Protein AF-A0A557RZB7-F1 (afdb_monomer_lite)

Radius of gyration: 14.87 Å; chains: 1; bounding box: 40×32×34 Å

Secondary structure (DSSP, 8-state):
------HHHHHHHHHHH--------HHHHHHHHH--TTEEEEEGGGTEEEEE--SS--HHHHHHHHHHHTT----EEE----TTSSSPPEEEEE--HHHHHHHHHHHHHTT-EEEE--

Sequence (118 aa):
MIGPVDSNCAKTLCKRHRKVSATASEGEVNIFFNLCMDRVHYVPERQAIYFVDSSYVNVPDVLSRVFSGLGCKLQIDQLYLDQLSIFKSLKRVIITEAQAHAVMVALRMEGMQITISK

Organism: NCBI:txid191960

Structure (mmCIF, N/CA/C/O backbone):
data_AF-A0A557RZB7-F1
#
_entry.id   AF-A0A557RZB7-F1
#
loop_
_atom_site.group_PDB
_atom_site.id
_atom_site.type_symbol
_atom_site.label_atom_id
_atom_site.label_alt_id
_atom_site.label_comp_id
_atom_site.label_asym_id
_atom_site.label_entity_id
_atom_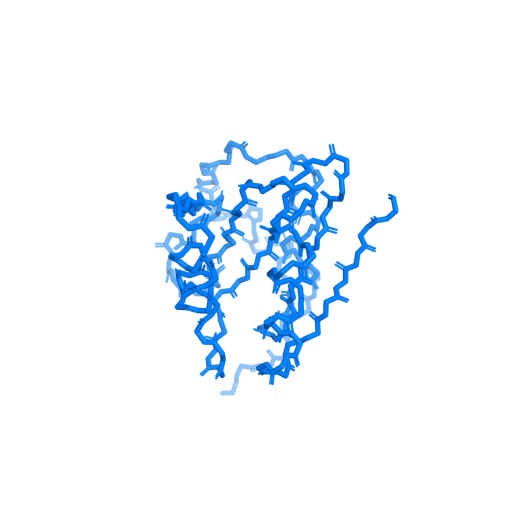site.label_seq_id
_atom_site.pdbx_PDB_ins_code
_atom_site.Cartn_x
_atom_site.Cartn_y
_atom_site.Cartn_z
_atom_site.occupancy
_atom_site.B_iso_or_equiv
_atom_site.auth_seq_id
_atom_site.auth_comp_id
_atom_site.auth_asym_id
_atom_site.auth_atom_id
_atom_site.pdbx_PDB_model_num
ATOM 1 N N . MET A 1 1 ? 22.597 -2.687 -23.590 1.00 33.38 1 MET A N 1
ATOM 2 C CA . MET A 1 1 ? 23.022 -2.785 -22.177 1.00 33.38 1 MET A CA 1
ATOM 3 C C . MET A 1 1 ? 22.834 -1.425 -21.535 1.00 33.38 1 MET A C 1
ATOM 5 O O . MET A 1 1 ? 23.574 -0.513 -21.871 1.00 33.38 1 MET A O 1
ATOM 9 N N . ILE A 1 2 ? 21.816 -1.260 -20.693 1.00 35.53 2 ILE A N 1
ATOM 10 C CA . ILE A 1 2 ? 21.633 -0.041 -19.896 1.00 35.53 2 ILE A CA 1
ATOM 11 C C . ILE A 1 2 ? 22.180 -0.383 -18.510 1.00 35.53 2 ILE A C 1
ATOM 13 O O . ILE A 1 2 ? 21.649 -1.271 -17.847 1.00 35.53 2 ILE A O 1
ATOM 17 N N . GLY A 1 3 ? 23.311 0.223 -18.144 1.00 35.91 3 GLY A N 1
ATOM 18 C CA . GLY A 1 3 ? 23.931 0.050 -16.829 1.00 35.91 3 GLY A CA 1
ATOM 19 C C . GLY A 1 3 ? 23.081 0.662 -15.706 1.00 35.91 3 GLY A C 1
ATOM 20 O O . GLY A 1 3 ? 22.118 1.378 -15.992 1.00 35.91 3 GLY A O 1
ATOM 21 N N . PRO A 1 4 ? 23.415 0.392 -14.431 1.00 43.12 4 PRO A N 1
ATOM 22 C CA . PRO A 1 4 ? 22.647 0.895 -13.300 1.00 43.12 4 PRO A CA 1
ATOM 23 C C . PRO A 1 4 ? 22.663 2.424 -13.319 1.00 43.12 4 PRO A C 1
ATOM 25 O O . PRO A 1 4 ? 23.722 3.051 -13.357 1.00 43.12 4 PRO A O 1
ATOM 28 N N . VAL A 1 5 ? 21.476 3.029 -13.340 1.00 45.59 5 VAL A N 1
ATOM 29 C CA . VAL A 1 5 ? 21.335 4.484 -13.311 1.00 45.59 5 VAL A CA 1
ATOM 30 C C . VAL A 1 5 ? 21.735 4.949 -11.916 1.00 45.59 5 VAL A C 1
ATOM 32 O O . VAL A 1 5 ? 20.991 4.763 -10.956 1.00 45.59 5 VAL A O 1
ATOM 35 N N . ASP A 1 6 ? 22.929 5.528 -11.805 1.00 45.03 6 ASP A N 1
ATOM 36 C CA . ASP A 1 6 ? 23.396 6.171 -10.581 1.00 45.03 6 ASP A CA 1
ATOM 37 C C . ASP A 1 6 ? 22.365 7.224 -10.134 1.00 45.03 6 ASP A C 1
ATOM 39 O O . ASP A 1 6 ? 21.852 8.006 -10.941 1.00 45.03 6 ASP A O 1
ATOM 43 N N . SER A 1 7 ? 22.061 7.247 -8.838 1.00 50.00 7 SER A N 1
ATOM 44 C CA . SER A 1 7 ? 21.169 8.210 -8.184 1.00 50.00 7 SER A CA 1
ATOM 45 C C . SER A 1 7 ? 21.471 9.669 -8.565 1.00 50.00 7 SER A C 1
ATOM 47 O O . SER A 1 7 ? 20.555 10.484 -8.706 1.00 50.00 7 SER A O 1
ATOM 49 N N . ASN A 1 8 ? 22.742 9.997 -8.817 1.00 49.28 8 ASN A N 1
ATOM 50 C CA . ASN A 1 8 ? 23.166 11.317 -9.284 1.00 49.28 8 ASN A CA 1
ATOM 51 C C . ASN A 1 8 ? 22.827 11.565 -10.761 1.00 49.28 8 ASN A C 1
ATOM 53 O O . ASN A 1 8 ? 22.443 12.676 -11.137 1.00 49.28 8 ASN A O 1
ATOM 57 N N . CYS A 1 9 ? 22.896 10.528 -11.595 1.00 45.22 9 CYS A N 1
ATOM 58 C CA . CYS A 1 9 ? 22.497 10.579 -12.998 1.00 45.22 9 CYS A CA 1
ATOM 59 C C . CYS A 1 9 ? 20.974 10.747 -13.121 1.00 45.22 9 CYS A C 1
ATOM 61 O O . CYS A 1 9 ? 20.507 11.627 -13.846 1.00 45.22 9 CYS A O 1
ATOM 63 N N . ALA A 1 10 ? 20.200 10.016 -12.308 1.00 50.22 10 ALA A N 1
ATOM 64 C CA . ALA A 1 10 ? 18.750 10.183 -12.204 1.00 50.22 10 ALA A CA 1
ATOM 65 C C . ALA A 1 10 ? 18.365 11.610 -11.771 1.00 50.22 10 ALA A C 1
ATOM 67 O O . ALA A 1 10 ? 17.536 12.245 -12.424 1.00 50.22 10 ALA A O 1
ATOM 68 N N . LYS A 1 11 ? 19.014 12.163 -10.733 1.00 51.28 11 LYS A N 1
ATOM 69 C CA . LYS A 1 11 ? 18.792 13.550 -10.276 1.00 51.28 11 LYS A CA 1
ATOM 70 C C . LYS A 1 11 ? 19.104 14.589 -11.357 1.00 51.28 11 LYS A C 1
ATOM 72 O O . LYS A 1 11 ? 18.380 15.576 -11.488 1.00 51.28 11 LYS A O 1
ATOM 77 N N . THR A 1 12 ? 20.159 14.375 -12.140 1.00 52.25 12 THR A N 1
ATOM 78 C CA . THR A 1 12 ? 20.598 15.318 -13.182 1.00 52.25 12 THR A CA 1
ATOM 79 C C . THR A 1 12 ? 19.696 15.264 -14.419 1.00 52.25 12 THR A C 1
ATOM 81 O O . THR A 1 12 ? 19.323 16.309 -14.952 1.00 52.25 12 THR A O 1
ATOM 84 N N . LEU A 1 13 ? 19.261 14.066 -14.825 1.00 49.88 13 LEU A N 1
ATOM 85 C CA . LEU A 1 13 ? 18.265 13.867 -15.885 1.00 49.88 13 LEU A CA 1
ATOM 86 C C . LEU A 1 13 ? 16.894 14.444 -15.495 1.00 49.88 13 LEU A C 1
ATOM 88 O O . LEU A 1 13 ? 16.240 15.088 -16.316 1.00 49.88 13 LEU A O 1
ATOM 92 N N . CYS A 1 14 ? 16.499 14.318 -14.223 1.00 50.69 14 CYS A N 1
ATOM 93 C CA . CYS A 1 14 ? 15.255 14.894 -13.704 1.00 50.69 14 CYS A CA 1
ATOM 94 C C . CYS A 1 14 ? 15.207 16.431 -13.797 1.00 50.69 14 CYS A C 1
ATOM 96 O O . CYS A 1 14 ? 14.128 16.982 -14.006 1.00 50.69 14 CYS A O 1
ATOM 98 N N . LYS A 1 15 ? 16.348 17.133 -13.688 1.00 51.53 15 LYS A N 1
ATOM 99 C CA . LYS A 1 15 ? 16.405 18.609 -13.755 1.00 51.53 15 LYS A CA 1
ATOM 100 C C . LYS A 1 15 ? 16.158 19.187 -15.152 1.00 51.53 15 LYS A C 1
ATOM 102 O O . LYS A 1 15 ? 15.720 20.327 -15.252 1.00 51.53 15 LYS A O 1
ATOM 107 N N . ARG A 1 16 ? 16.467 18.449 -16.225 1.00 44.25 16 ARG A N 1
ATOM 108 C CA . ARG A 1 16 ? 16.455 18.985 -17.602 1.00 44.25 16 ARG A CA 1
ATOM 109 C C . ARG A 1 16 ? 15.171 18.716 -18.391 1.00 44.25 16 ARG A C 1
ATOM 111 O O . ARG A 1 16 ? 14.956 19.394 -19.392 1.00 44.25 16 ARG A O 1
ATOM 118 N N . HIS A 1 17 ? 14.331 17.757 -17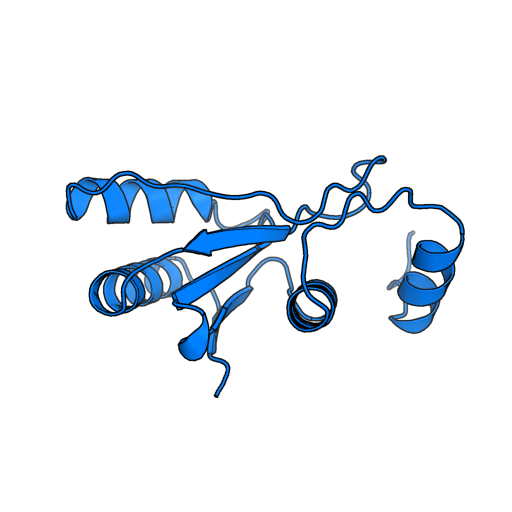.986 1.00 41.59 17 HIS A N 1
ATOM 119 C CA . HIS A 1 17 ? 13.271 17.243 -18.871 1.00 41.59 17 HIS A CA 1
ATOM 120 C C . HIS A 1 17 ? 11.856 17.107 -18.309 1.00 41.59 17 HIS A C 1
ATOM 122 O O . HIS A 1 17 ? 10.981 16.673 -19.052 1.00 41.59 17 HIS A O 1
ATOM 128 N N . ARG A 1 18 ? 11.552 17.510 -17.072 1.00 46.25 18 ARG A N 1
ATOM 129 C CA . ARG A 1 18 ? 10.171 17.386 -16.581 1.00 46.25 18 ARG A CA 1
ATOM 130 C C . ARG A 1 18 ? 9.473 18.727 -16.404 1.00 46.25 18 ARG A C 1
ATOM 132 O O . ARG A 1 18 ? 9.776 19.480 -15.484 1.00 46.25 18 ARG A O 1
ATOM 139 N N . LYS A 1 19 ? 8.388 18.916 -17.161 1.00 39.75 19 LYS A N 1
ATOM 140 C CA . LYS A 1 19 ? 7.152 19.426 -16.555 1.00 39.75 19 LYS A CA 1
ATOM 141 C C . LYS A 1 19 ? 6.704 18.372 -15.541 1.00 39.75 19 LYS A C 1
ATOM 143 O O . LYS A 1 19 ? 5.944 17.464 -15.860 1.00 39.75 19 LYS A O 1
ATOM 148 N N . VAL A 1 20 ? 7.259 18.447 -14.332 1.00 39.19 20 VAL A N 1
ATOM 149 C CA . VAL A 1 20 ? 6.745 17.704 -13.187 1.00 39.19 20 VAL A CA 1
ATOM 150 C C . VAL A 1 20 ? 5.442 18.407 -12.827 1.00 39.19 20 VAL A C 1
ATOM 152 O O . VAL A 1 20 ? 5.464 19.499 -12.268 1.00 39.19 20 VAL A O 1
ATOM 155 N N . SER A 1 21 ? 4.294 17.841 -13.178 1.00 40.34 21 SER A N 1
ATOM 156 C CA . SER A 1 21 ? 3.040 18.263 -12.556 1.00 40.34 21 SER A CA 1
ATOM 157 C C . SER A 1 21 ? 3.005 17.648 -11.156 1.00 40.34 21 SER A C 1
ATOM 159 O O . SER A 1 21 ? 2.391 16.605 -10.960 1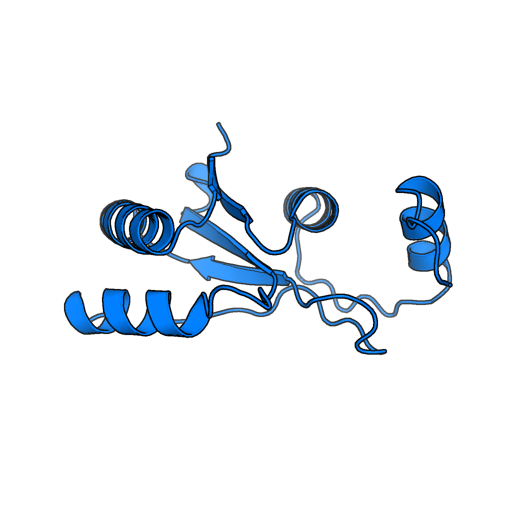.00 40.34 21 SER A O 1
ATOM 161 N N . ALA A 1 22 ? 3.760 18.201 -10.206 1.00 46.03 22 ALA A N 1
ATOM 162 C CA . ALA A 1 22 ? 3.767 17.698 -8.837 1.00 46.03 22 ALA A CA 1
ATOM 163 C C . ALA A 1 22 ? 2.823 18.532 -7.972 1.00 46.03 22 ALA A C 1
ATOM 165 O O . ALA A 1 22 ? 3.124 19.664 -7.610 1.00 46.03 22 ALA A O 1
ATOM 166 N N . THR A 1 23 ? 1.711 17.916 -7.587 1.00 49.84 23 THR A N 1
ATOM 167 C CA . THR A 1 23 ? 0.999 18.188 -6.329 1.00 49.84 23 THR A CA 1
ATOM 168 C C . THR A 1 23 ? 1.651 17.467 -5.138 1.00 49.84 23 THR A C 1
ATOM 170 O O . THR A 1 23 ? 1.091 17.448 -4.046 1.00 49.84 23 THR A O 1
ATOM 173 N N . ALA A 1 24 ? 2.817 16.845 -5.334 1.00 52.59 24 ALA A N 1
ATOM 174 C CA . ALA A 1 24 ? 3.510 16.066 -4.320 1.00 52.59 24 ALA A CA 1
ATOM 175 C C . ALA A 1 24 ? 4.426 16.947 -3.454 1.00 52.59 24 ALA A C 1
ATOM 177 O O . ALA A 1 24 ? 5.180 17.781 -3.951 1.00 52.59 24 ALA A O 1
ATOM 178 N N . SER A 1 25 ? 4.358 16.730 -2.146 1.00 60.38 25 SER A N 1
ATOM 179 C CA . SER A 1 25 ? 5.179 17.388 -1.126 1.00 60.38 25 SER A CA 1
ATOM 180 C C . SER A 1 25 ? 6.645 16.928 -1.172 1.00 60.38 25 SER A C 1
ATOM 182 O O . SER A 1 25 ? 6.943 15.822 -1.626 1.00 60.38 25 SER A O 1
ATOM 184 N N . GLU A 1 26 ? 7.576 17.729 -0.635 1.00 59.34 26 GLU A N 1
ATOM 185 C CA . GLU A 1 26 ? 9.022 17.415 -0.628 1.00 59.34 26 GLU A CA 1
ATOM 186 C C . GLU A 1 26 ? 9.354 16.031 -0.029 1.00 59.34 26 GLU A C 1
ATOM 188 O O . GLU A 1 26 ? 10.249 15.336 -0.512 1.00 59.34 26 GLU A O 1
ATOM 193 N N . GLY A 1 27 ? 8.592 15.575 0.971 1.00 63.31 27 GLY A N 1
ATOM 194 C CA . GLY A 1 27 ? 8.750 14.238 1.561 1.00 63.31 27 GLY A CA 1
ATOM 195 C C . GLY A 1 27 ? 8.389 13.088 0.609 1.00 63.31 27 GLY A C 1
ATOM 196 O O . GLY A 1 27 ? 9.046 12.049 0.613 1.00 63.31 27 GLY A O 1
ATOM 197 N N . GLU A 1 28 ? 7.393 13.276 -0.260 1.00 68.62 28 GLU A N 1
ATOM 198 C CA . GLU A 1 28 ? 6.954 12.260 -1.232 1.00 68.62 28 GLU A CA 1
ATOM 199 C C . GLU A 1 28 ? 7.966 12.090 -2.375 1.00 68.62 28 GLU A C 1
ATOM 201 O O . GLU A 1 28 ? 8.112 10.992 -2.913 1.00 68.62 28 GLU A O 1
ATOM 206 N N . VAL A 1 29 ? 8.718 13.148 -2.707 1.00 64.88 29 VAL A N 1
ATOM 207 C CA . VAL A 1 29 ? 9.835 13.087 -3.666 1.00 64.88 29 VAL A CA 1
ATOM 208 C C . VAL A 1 29 ? 10.919 12.123 -3.166 1.00 64.88 29 VAL A C 1
ATOM 210 O O . VAL A 1 29 ? 11.403 11.281 -3.920 1.00 64.88 29 VAL A O 1
ATOM 213 N N . ASN A 1 30 ? 11.292 12.208 -1.885 1.00 63.69 30 ASN A N 1
ATOM 214 C CA . ASN A 1 30 ? 12.310 11.331 -1.296 1.00 63.69 30 ASN A CA 1
ATOM 215 C C . ASN A 1 30 ? 11.850 9.870 -1.220 1.00 63.69 30 ASN A C 1
ATOM 217 O O . ASN A 1 30 ? 12.653 8.959 -1.421 1.00 63.69 30 ASN A O 1
ATOM 221 N N . ILE A 1 31 ? 10.561 9.646 -0.962 1.00 66.81 31 ILE A N 1
ATOM 222 C CA . ILE A 1 31 ? 9.947 8.315 -0.979 1.00 66.81 31 ILE A CA 1
ATOM 223 C C . ILE A 1 31 ? 10.044 7.714 -2.390 1.00 66.81 31 ILE A C 1
ATOM 225 O O . ILE A 1 31 ? 10.485 6.576 -2.529 1.00 66.81 31 ILE A O 1
ATOM 229 N N . PHE A 1 32 ? 9.747 8.489 -3.440 1.00 68.50 32 PHE A N 1
ATOM 230 C CA . PHE A 1 32 ? 9.866 8.037 -4.831 1.00 68.50 32 PHE A CA 1
ATOM 231 C C . PHE A 1 32 ? 11.268 7.530 -5.188 1.00 68.50 32 PHE A C 1
ATOM 233 O O . PHE A 1 32 ? 11.403 6.445 -5.745 1.00 68.50 32 PHE A O 1
ATOM 240 N N . PHE A 1 33 ? 12.313 8.290 -4.850 1.00 63.12 33 PHE A N 1
ATOM 241 C CA . PHE A 1 33 ? 13.689 7.920 -5.202 1.00 63.12 33 PHE A CA 1
ATOM 242 C C . PHE A 1 33 ? 14.202 6.676 -4.464 1.00 63.12 33 PHE A C 1
ATOM 244 O O . PHE A 1 33 ? 15.141 6.043 -4.940 1.00 63.12 33 PHE A O 1
ATOM 251 N N . ASN A 1 34 ? 13.598 6.324 -3.325 1.00 63.16 34 ASN A N 1
ATOM 252 C CA . ASN A 1 34 ? 13.998 5.176 -2.510 1.00 63.16 34 ASN A CA 1
ATOM 253 C C . ASN A 1 34 ? 13.086 3.947 -2.682 1.00 63.16 34 ASN A C 1
ATOM 255 O O . ASN A 1 34 ? 13.389 2.883 -2.135 1.00 63.16 34 ASN A O 1
ATOM 259 N N . LEU A 1 35 ? 11.968 4.069 -3.407 1.00 68.00 35 LEU A N 1
ATOM 260 C CA . LEU A 1 35 ? 11.034 2.966 -3.622 1.00 68.00 35 LEU A CA 1
ATOM 261 C C . LEU A 1 35 ? 11.490 2.060 -4.772 1.00 68.00 35 LEU A C 1
ATOM 263 O O . LEU A 1 35 ? 11.599 2.484 -5.921 1.00 68.00 35 LEU A O 1
ATOM 267 N N . CYS A 1 36 ? 11.696 0.781 -4.458 1.00 63.75 36 CYS A N 1
ATOM 268 C CA . CYS A 1 36 ? 11.949 -0.280 -5.435 1.00 63.75 36 CYS A CA 1
ATOM 269 C C . CYS A 1 36 ? 10.660 -1.052 -5.760 1.00 63.75 36 CYS A C 1
ATOM 271 O O . CYS A 1 36 ? 9.698 -1.002 -4.998 1.00 63.75 36 CYS A O 1
ATOM 273 N N . MET A 1 37 ? 10.669 -1.808 -6.866 1.00 61.84 37 MET A N 1
ATOM 274 C CA . MET A 1 37 ? 9.498 -2.528 -7.399 1.00 61.84 37 MET A CA 1
ATOM 275 C C . MET A 1 37 ? 8.817 -3.479 -6.398 1.00 61.84 37 MET A C 1
ATOM 277 O O . MET A 1 37 ? 7.626 -3.701 -6.531 1.00 61.84 37 MET A O 1
ATOM 281 N N . ASP A 1 38 ? 9.517 -3.976 -5.377 1.00 68.06 38 ASP A N 1
ATOM 282 C CA . ASP A 1 38 ? 8.973 -4.955 -4.415 1.00 68.06 38 ASP A CA 1
ATOM 283 C C . ASP A 1 38 ? 8.811 -4.377 -3.005 1.00 68.06 38 ASP A C 1
ATOM 285 O O . ASP A 1 38 ? 8.735 -5.098 -2.006 1.00 68.06 38 ASP A O 1
ATOM 289 N N . ARG A 1 39 ? 8.809 -3.044 -2.914 1.00 81.38 39 ARG A N 1
ATOM 290 C CA . ARG A 1 39 ? 8.689 -2.314 -1.659 1.00 81.38 39 ARG A CA 1
ATOM 291 C C . ARG A 1 39 ? 7.440 -1.462 -1.638 1.00 81.38 39 ARG A C 1
ATOM 293 O O . ARG A 1 39 ? 7.121 -0.757 -2.588 1.00 81.38 39 ARG A O 1
ATOM 300 N N . VAL A 1 40 ? 6.781 -1.490 -0.492 1.00 84.62 40 VAL A N 1
ATOM 301 C CA . VAL A 1 40 ? 5.707 -0.572 -0.138 1.00 84.62 40 VAL A CA 1
ATOM 302 C C . VAL A 1 40 ? 6.166 0.254 1.052 1.00 84.62 40 VAL A C 1
ATOM 304 O O . VAL A 1 40 ? 6.813 -0.260 1.968 1.00 84.62 40 VAL A O 1
ATOM 307 N N . HIS A 1 41 ? 5.860 1.545 1.030 1.00 87.50 41 HIS A N 1
ATOM 308 C CA . HIS A 1 41 ? 6.238 2.465 2.088 1.00 87.50 41 HIS A CA 1
ATOM 309 C C . HIS A 1 41 ? 4.990 3.010 2.778 1.00 87.50 41 HIS A C 1
ATOM 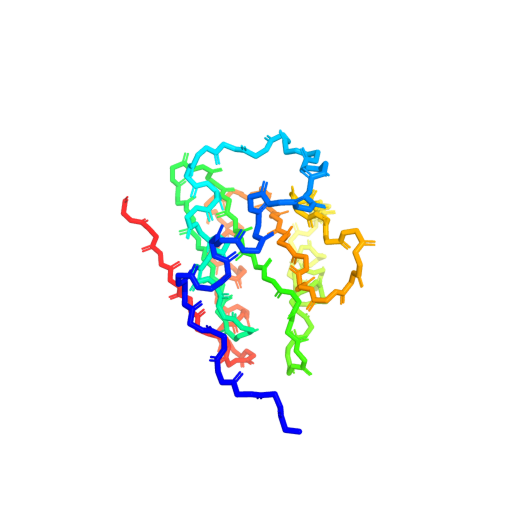311 O O . HIS A 1 41 ? 4.177 3.681 2.148 1.00 87.50 41 HIS A O 1
ATOM 317 N N . TYR A 1 42 ? 4.829 2.715 4.064 1.00 88.19 42 TYR A N 1
ATOM 318 C CA . TYR A 1 42 ? 3.739 3.233 4.882 1.00 88.19 42 TYR A CA 1
ATOM 319 C C . TYR A 1 42 ? 4.230 4.413 5.722 1.00 88.19 42 TYR A C 1
ATOM 321 O O . TYR A 1 42 ? 5.252 4.313 6.404 1.00 88.19 42 TYR A O 1
ATOM 329 N N . VAL A 1 43 ? 3.498 5.526 5.674 1.00 88.00 43 VAL A N 1
ATOM 330 C CA . VAL A 1 43 ? 3.751 6.722 6.487 1.00 88.00 43 VAL A CA 1
ATOM 331 C C . VAL A 1 43 ? 2.565 6.916 7.435 1.00 88.00 43 VAL A C 1
ATOM 333 O O . VAL A 1 43 ? 1.526 7.417 6.990 1.00 88.00 43 VAL A O 1
ATOM 336 N N . PRO A 1 44 ? 2.696 6.534 8.721 1.00 84.88 44 PRO A N 1
ATOM 337 C CA . PRO A 1 44 ? 1.604 6.595 9.692 1.00 84.88 44 PRO A CA 1
ATOM 338 C C . PRO A 1 44 ? 1.056 8.008 9.895 1.00 84.88 44 PRO A C 1
ATOM 340 O O . PRO A 1 44 ? -0.156 8.197 9.864 1.00 84.88 44 PRO A O 1
ATOM 343 N N . GLU A 1 45 ? 1.934 9.012 10.003 1.00 85.81 45 GLU A N 1
ATOM 344 C CA . GLU A 1 45 ? 1.546 10.420 10.205 1.00 85.81 45 GLU A CA 1
ATOM 345 C C . GLU A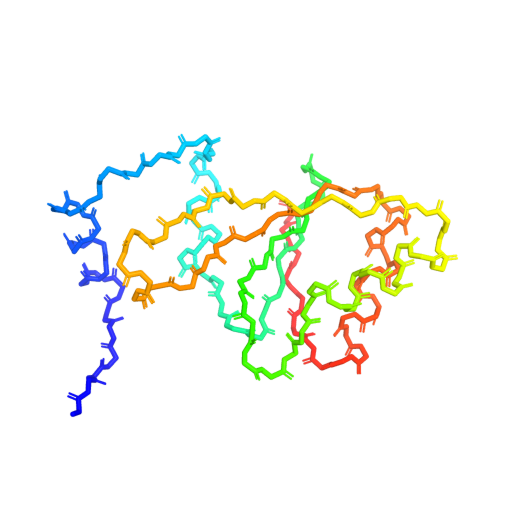 1 45 ? 0.633 10.958 9.097 1.00 85.81 45 GLU A C 1
ATOM 347 O O . GLU A 1 45 ? -0.194 11.837 9.321 1.00 85.81 45 GLU A O 1
ATOM 352 N N . ARG A 1 46 ? 0.788 10.421 7.882 1.00 84.25 46 ARG A N 1
ATOM 353 C CA . ARG A 1 46 ? 0.021 10.822 6.699 1.00 84.25 46 ARG A CA 1
ATOM 354 C C . ARG A 1 46 ? -1.096 9.849 6.366 1.00 84.25 46 ARG A C 1
ATOM 356 O O . ARG A 1 46 ? -1.790 10.080 5.380 1.00 84.25 46 ARG A O 1
ATOM 363 N N . GLN A 1 47 ? -1.228 8.762 7.132 1.00 89.12 47 GLN A N 1
ATOM 364 C CA . GLN A 1 47 ? -2.210 7.715 6.873 1.00 89.12 47 GLN A CA 1
ATOM 365 C C . GLN A 1 47 ? -2.143 7.236 5.416 1.00 89.12 47 GLN A C 1
ATOM 367 O O . GLN A 1 47 ? -3.152 7.074 4.737 1.00 89.12 47 GLN A O 1
ATOM 372 N N . ALA A 1 48 ? -0.922 7.079 4.899 1.00 89.06 48 ALA A N 1
ATOM 373 C CA . ALA A 1 48 ? -0.695 6.911 3.472 1.00 89.06 48 ALA A CA 1
ATOM 374 C C . ALA A 1 48 ? 0.258 5.756 3.179 1.00 89.06 48 ALA A C 1
ATOM 376 O O . ALA A 1 48 ? 1.340 5.653 3.762 1.00 89.06 48 ALA A O 1
ATOM 377 N N . ILE A 1 49 ? -0.133 4.921 2.220 1.00 89.81 49 ILE A N 1
ATOM 378 C CA . ILE A 1 49 ? 0.727 3.914 1.608 1.00 89.81 49 ILE A CA 1
ATOM 379 C C . ILE A 1 49 ? 1.185 4.406 0.243 1.00 89.81 49 ILE A C 1
ATOM 381 O O . ILE A 1 49 ? 0.366 4.776 -0.595 1.00 89.81 49 ILE A O 1
ATOM 385 N N . TYR A 1 50 ? 2.491 4.342 0.015 1.00 88.62 50 TYR A N 1
ATOM 386 C CA . TYR A 1 50 ? 3.146 4.669 -1.240 1.00 88.62 50 TYR A CA 1
ATOM 387 C C . TYR A 1 50 ? 3.717 3.407 -1.869 1.00 88.62 50 TYR A C 1
ATOM 389 O O . TYR A 1 50 ? 4.388 2.611 -1.206 1.00 88.62 50 TYR A O 1
ATOM 397 N N . PHE A 1 51 ? 3.469 3.238 -3.159 1.00 86.62 51 PHE A N 1
ATOM 398 C CA . PHE A 1 51 ? 3.986 2.120 -3.933 1.00 86.62 51 PHE A CA 1
ATOM 399 C C . PHE A 1 51 ? 4.268 2.556 -5.369 1.00 86.62 51 PHE A C 1
ATOM 401 O O . PHE A 1 51 ? 3.698 3.523 -5.874 1.00 86.62 51 PHE A O 1
ATOM 408 N N . VAL A 1 52 ? 5.169 1.837 -6.025 1.00 82.44 52 VAL A N 1
ATOM 409 C CA . VAL A 1 52 ? 5.363 1.907 -7.474 1.00 82.44 52 VAL A CA 1
ATOM 410 C C . VAL A 1 52 ? 4.841 0.616 -8.083 1.00 82.44 52 VAL A C 1
ATOM 412 O O . VAL A 1 52 ? 4.745 -0.399 -7.395 1.00 82.44 52 VAL A O 1
ATOM 415 N N . ASP A 1 53 ? 4.497 0.637 -9.367 1.00 76.25 53 ASP A N 1
ATOM 416 C CA . ASP A 1 53 ? 4.061 -0.583 -10.047 1.00 76.25 53 ASP A CA 1
ATOM 417 C C . ASP A 1 53 ? 5.138 -1.678 -9.917 1.00 76.25 53 ASP A C 1
ATOM 419 O O . ASP A 1 53 ? 6.306 -1.446 -10.230 1.00 76.25 53 ASP A O 1
ATOM 423 N N . SER A 1 54 ? 4.787 -2.876 -9.450 1.00 72.12 54 SER A N 1
ATOM 424 C CA . SER A 1 54 ? 5.695 -4.030 -9.486 1.00 72.12 54 SER A CA 1
ATOM 425 C C . SER A 1 54 ? 5.430 -4.852 -10.738 1.00 72.12 54 SER A C 1
ATOM 427 O O . SER A 1 54 ? 4.311 -4.897 -11.241 1.00 72.12 54 SER A O 1
ATOM 429 N N . SER A 1 55 ? 6.469 -5.513 -11.239 1.00 71.38 55 SER A N 1
ATOM 430 C CA . SER A 1 55 ? 6.317 -6.534 -12.280 1.00 71.38 55 SER A CA 1
ATOM 431 C C . SER A 1 55 ? 5.944 -7.900 -11.686 1.00 71.38 55 SER A C 1
ATOM 433 O O . SER A 1 55 ? 5.525 -8.784 -12.424 1.00 71.38 55 SER A O 1
ATOM 435 N N . TYR A 1 56 ? 6.123 -8.069 -10.371 1.00 75.31 56 TYR A N 1
ATOM 436 C CA . TYR A 1 56 ? 5.965 -9.339 -9.664 1.00 75.31 56 TYR A CA 1
ATOM 437 C C . TYR A 1 56 ? 4.664 -9.399 -8.863 1.00 75.31 56 TYR A C 1
ATOM 439 O O . TYR A 1 56 ? 3.999 -10.430 -8.862 1.00 75.31 56 TYR A O 1
ATOM 447 N N . VAL A 1 57 ? 4.270 -8.290 -8.228 1.00 81.19 57 VAL A N 1
ATOM 448 C CA . VAL A 1 57 ? 3.049 -8.209 -7.412 1.00 81.19 57 VAL A CA 1
ATOM 449 C C . VAL A 1 57 ? 2.148 -7.079 -7.896 1.00 81.19 57 VAL A C 1
ATOM 451 O O . VAL A 1 57 ? 2.509 -5.902 -7.868 1.00 81.19 57 VAL A O 1
ATOM 454 N N . ASN A 1 58 ? 0.923 -7.411 -8.294 1.00 87.56 58 ASN A N 1
ATOM 455 C CA . ASN A 1 58 ? -0.070 -6.403 -8.653 1.00 87.56 58 ASN A CA 1
ATOM 456 C C . ASN A 1 58 ? -0.658 -5.763 -7.379 1.00 87.56 58 ASN A C 1
ATOM 458 O O . ASN A 1 58 ? -1.719 -6.150 -6.895 1.00 87.56 58 ASN A O 1
ATOM 462 N N . VAL A 1 59 ? 0.060 -4.786 -6.814 1.00 88.38 59 VAL A N 1
ATOM 463 C CA . VAL A 1 59 ? -0.330 -4.072 -5.585 1.00 88.38 59 VAL A CA 1
ATOM 464 C C . VAL A 1 59 ? -1.753 -3.488 -5.664 1.00 88.38 59 VAL A C 1
ATOM 466 O O . VAL A 1 59 ? -2.504 -3.684 -4.707 1.00 88.38 59 VAL A O 1
ATOM 469 N N . PRO A 1 60 ? -2.186 -2.838 -6.767 1.00 90.19 60 PRO A N 1
ATOM 470 C CA . PRO A 1 60 ? -3.579 -2.415 -6.932 1.00 90.19 60 PRO A CA 1
ATOM 471 C C . PRO A 1 60 ? -4.613 -3.534 -6.748 1.00 90.19 60 PRO A C 1
ATOM 473 O O . PRO A 1 60 ? -5.633 -3.309 -6.098 1.00 90.19 60 PRO A O 1
ATOM 476 N N . ASP A 1 61 ? -4.350 -4.737 -7.264 1.00 91.00 61 ASP A N 1
ATOM 477 C CA . ASP A 1 61 ? -5.250 -5.889 -7.115 1.00 91.00 61 ASP A CA 1
ATOM 478 C C . ASP A 1 61 ? -5.345 -6.350 -5.659 1.00 91.00 61 ASP A C 1
ATOM 480 O O . ASP A 1 61 ? -6.443 -6.587 -5.151 1.00 91.00 61 ASP A O 1
ATOM 484 N N . VAL A 1 62 ? -4.203 -6.440 -4.969 1.00 91.88 62 VAL A N 1
ATOM 485 C CA . VAL A 1 62 ? -4.149 -6.816 -3.547 1.00 91.88 62 VAL A CA 1
ATOM 486 C C . VAL A 1 62 ? -4.948 -5.817 -2.714 1.00 91.88 62 VAL A C 1
ATOM 488 O O . VAL A 1 62 ? -5.805 -6.207 -1.920 1.00 91.88 62 VAL A O 1
ATOM 491 N N . LEU A 1 63 ? -4.727 -4.520 -2.943 1.00 92.38 63 LEU A N 1
ATOM 492 C CA . LEU A 1 63 ? -5.468 -3.450 -2.281 1.00 92.38 63 LEU A CA 1
ATOM 493 C C . LEU A 1 63 ? -6.966 -3.542 -2.573 1.00 92.38 63 LEU A C 1
ATOM 495 O O . LEU A 1 63 ? -7.768 -3.400 -1.656 1.00 92.38 63 LEU A O 1
ATOM 499 N N . SER A 1 64 ? -7.354 -3.826 -3.817 1.00 93.50 64 SER A N 1
ATOM 500 C CA . SER A 1 64 ? -8.763 -3.950 -4.202 1.00 93.50 64 SER A CA 1
ATOM 501 C C . SER A 1 64 ? -9.457 -5.087 -3.450 1.00 93.50 64 SER A C 1
ATOM 503 O O . SER A 1 64 ? -10.537 -4.891 -2.891 1.00 93.50 64 SER A O 1
ATOM 505 N N . ARG A 1 65 ? -8.805 -6.252 -3.326 1.00 92.75 65 ARG A N 1
ATOM 506 C CA . ARG A 1 65 ? -9.332 -7.397 -2.561 1.00 92.75 65 ARG A CA 1
ATOM 507 C C . ARG A 1 65 ? -9.482 -7.079 -1.076 1.00 92.75 65 ARG A C 1
ATOM 509 O O . ARG A 1 65 ? -10.524 -7.377 -0.496 1.00 92.75 65 ARG A O 1
ATOM 516 N N . VAL A 1 66 ? -8.477 -6.443 -0.470 1.00 93.44 66 VAL A N 1
ATOM 517 C CA . VAL A 1 66 ? -8.528 -6.039 0.945 1.00 93.44 66 VAL A CA 1
ATOM 518 C C . VAL A 1 66 ? -9.656 -5.036 1.177 1.00 93.44 66 VAL A C 1
ATOM 520 O O . VAL A 1 66 ? -10.478 -5.233 2.067 1.00 93.44 66 VAL A O 1
ATOM 523 N N . PHE A 1 67 ? -9.745 -3.990 0.355 1.00 93.38 67 PHE A N 1
ATOM 524 C CA . PHE A 1 67 ? -10.779 -2.963 0.489 1.00 93.38 67 PHE A CA 1
ATOM 525 C C . PHE A 1 67 ? -12.182 -3.518 0.255 1.00 93.38 67 PHE A C 1
ATOM 527 O O . PHE A 1 67 ? -13.095 -3.179 1.006 1.00 93.38 67 PHE A O 1
ATOM 534 N N . SER A 1 68 ? -12.344 -4.432 -0.705 1.00 92.94 68 SER A N 1
ATOM 535 C CA . SER A 1 68 ? -13.607 -5.137 -0.915 1.00 92.94 68 SER A CA 1
ATOM 536 C C . SER A 1 68 ? -13.994 -5.989 0.296 1.00 92.94 68 SER A C 1
ATOM 538 O O . SER A 1 68 ? -15.161 -5.983 0.677 1.00 92.94 68 SER A O 1
ATOM 540 N N . GLY A 1 69 ? -13.042 -6.691 0.922 1.00 92.06 69 GLY A N 1
ATOM 541 C CA . GLY A 1 69 ? -13.293 -7.461 2.147 1.00 92.06 69 GLY A CA 1
ATOM 542 C C . GLY A 1 69 ? -13.654 -6.583 3.350 1.00 92.06 69 GLY A C 1
ATOM 543 O O . GLY A 1 69 ? -14.419 -7.000 4.213 1.00 92.06 69 GLY A O 1
ATOM 544 N N . LEU A 1 70 ? -13.157 -5.344 3.376 1.00 90.25 70 LEU A N 1
ATOM 545 C CA . LEU A 1 70 ? -13.485 -4.333 4.385 1.00 90.25 70 LEU A CA 1
ATOM 546 C C . LEU A 1 70 ? -14.750 -3.519 4.053 1.00 90.25 70 LEU A C 1
ATOM 548 O O . LEU A 1 70 ? -15.092 -2.606 4.801 1.00 90.25 70 LEU A O 1
ATOM 552 N N . GLY A 1 71 ? -15.424 -3.789 2.927 1.00 90.62 71 GLY A N 1
ATOM 553 C CA . GLY A 1 71 ? -16.592 -3.021 2.478 1.00 90.62 71 GLY A CA 1
ATOM 554 C C . GLY A 1 71 ? -16.292 -1.546 2.172 1.00 90.62 71 GLY A C 1
ATOM 555 O O . GLY A 1 71 ? -17.187 -0.706 2.222 1.00 90.62 71 GLY A O 1
ATOM 556 N N . CYS A 1 72 ? -15.032 -1.213 1.887 1.00 90.00 72 CYS A N 1
ATOM 557 C CA . CYS A 1 72 ? -14.557 0.149 1.663 1.00 90.00 72 CYS A CA 1
ATOM 558 C C . CYS A 1 72 ? -14.250 0.392 0.181 1.00 90.00 72 CYS A C 1
ATOM 560 O O . CYS A 1 72 ? -13.855 -0.512 -0.554 1.00 90.00 72 CYS A O 1
ATOM 562 N N . LYS A 1 73 ? -14.363 1.648 -0.264 1.00 89.44 73 LYS A N 1
ATOM 563 C CA . LYS A 1 73 ? -13.946 2.039 -1.615 1.00 89.44 73 LYS A CA 1
ATOM 564 C C . LYS A 1 73 ? -12.445 2.316 -1.637 1.00 89.44 73 LYS A C 1
ATOM 566 O O . LYS A 1 73 ? -11.953 3.112 -0.844 1.00 89.44 73 LYS A O 1
ATOM 571 N N . LEU A 1 74 ? -11.733 1.684 -2.565 1.00 90.56 74 LEU A N 1
ATOM 572 C CA . LEU A 1 74 ? -10.322 1.961 -2.805 1.00 90.56 74 LEU A CA 1
ATOM 573 C C . LEU A 1 74 ? -10.168 3.228 -3.654 1.00 90.56 74 LEU A C 1
ATOM 575 O O . LEU A 1 74 ? -10.782 3.345 -4.716 1.00 90.56 74 LEU A O 1
ATOM 579 N N . GLN A 1 75 ? -9.313 4.146 -3.209 1.00 89.88 75 GLN A N 1
ATOM 580 C CA . GLN A 1 75 ? -8.886 5.300 -3.992 1.00 89.88 75 GLN A CA 1
ATOM 581 C C . GLN A 1 75 ? -7.362 5.308 -4.101 1.00 89.88 75 GLN A C 1
ATOM 583 O O . GLN A 1 75 ? -6.660 5.423 -3.099 1.00 89.88 75 GLN A O 1
ATOM 588 N N . ILE A 1 76 ? -6.864 5.175 -5.330 1.00 89.12 76 ILE A N 1
ATOM 589 C CA . ILE A 1 76 ? -5.437 5.242 -5.637 1.00 89.12 76 ILE A CA 1
ATOM 590 C C . ILE A 1 76 ? -5.177 6.558 -6.362 1.00 89.12 76 ILE A C 1
ATOM 592 O O . ILE A 1 76 ? -5.664 6.762 -7.473 1.00 89.12 76 ILE A O 1
ATOM 596 N N . ASP A 1 77 ? -4.374 7.417 -5.750 1.00 85.50 77 ASP A N 1
ATOM 597 C CA . ASP A 1 77 ? -3.908 8.654 -6.358 1.00 85.50 77 ASP A CA 1
ATOM 598 C C . ASP A 1 77 ? -2.565 8.408 -7.050 1.00 85.50 77 ASP A C 1
ATOM 600 O O . ASP A 1 77 ? -1.638 7.845 -6.463 1.00 85.50 77 ASP A O 1
ATOM 604 N N . GLN A 1 78 ? -2.420 8.869 -8.289 1.00 80.81 78 GLN A N 1
ATOM 605 C CA . GLN A 1 78 ? -1.130 8.881 -8.970 1.00 80.81 78 GLN A CA 1
ATOM 606 C C . GLN A 1 78 ? -0.427 10.216 -8.706 1.00 80.81 78 GLN A C 1
ATOM 608 O O . GLN A 1 78 ? -0.905 11.266 -9.127 1.00 80.81 78 GLN A O 1
ATOM 613 N N . LEU A 1 79 ? 0.713 10.176 -8.012 1.00 75.19 79 LEU A N 1
ATOM 614 C CA . LEU A 1 79 ? 1.446 11.380 -7.602 1.00 75.19 79 LEU A CA 1
ATOM 615 C C . LEU A 1 79 ? 2.499 11.816 -8.616 1.00 75.19 79 LEU A C 1
ATOM 617 O O . LEU A 1 79 ? 2.771 13.005 -8.757 1.00 75.19 79 LEU A O 1
ATOM 621 N N . TYR A 1 80 ? 3.098 10.856 -9.320 1.00 67.75 80 TYR A N 1
ATOM 622 C CA . TYR A 1 80 ? 4.108 11.139 -10.330 1.00 67.75 80 TYR A CA 1
ATOM 623 C C . TYR A 1 80 ? 3.772 10.433 -11.633 1.00 67.75 80 TYR A C 1
ATOM 625 O O . TYR A 1 80 ? 3.484 9.233 -11.677 1.00 67.75 80 TYR A O 1
ATOM 633 N N . LEU A 1 81 ? 3.837 11.209 -12.708 1.00 57.28 81 LEU A N 1
ATOM 634 C CA . LEU A 1 81 ? 3.652 10.746 -14.068 1.00 57.28 81 LEU A CA 1
ATOM 635 C C . LEU A 1 81 ? 4.981 10.930 -14.778 1.00 57.28 81 LEU A C 1
ATOM 637 O O . LEU A 1 81 ? 5.488 12.048 -14.901 1.00 57.28 81 LEU A O 1
ATOM 641 N N . ASP A 1 82 ? 5.577 9.825 -15.202 1.00 57.81 82 ASP A N 1
ATOM 642 C CA . ASP A 1 82 ? 6.679 9.933 -16.130 1.00 57.81 82 ASP A CA 1
ATOM 643 C C . ASP A 1 82 ? 6.110 10.175 -17.524 1.00 57.81 82 ASP A C 1
ATOM 645 O O . ASP A 1 82 ? 5.511 9.277 -18.112 1.00 57.81 82 ASP A O 1
ATOM 649 N N . GLN A 1 83 ? 6.274 11.394 -18.043 1.00 46.31 83 GLN A N 1
ATOM 650 C CA . GLN A 1 83 ? 5.772 11.787 -19.368 1.00 46.31 83 GLN A CA 1
ATOM 651 C C . GLN A 1 83 ? 6.282 10.889 -20.505 1.00 46.31 83 GLN A C 1
ATOM 653 O O . GLN A 1 83 ? 5.679 10.873 -21.572 1.00 46.31 83 GLN A O 1
ATOM 658 N N . LEU A 1 84 ? 7.373 10.151 -20.283 1.00 53.31 84 LEU A N 1
ATOM 659 C CA . LEU A 1 84 ? 7.979 9.255 -21.265 1.00 53.31 84 LEU A CA 1
ATOM 660 C C . LEU A 1 84 ? 7.775 7.762 -20.941 1.00 53.31 84 LEU A C 1
ATOM 662 O O . LEU A 1 84 ? 8.270 6.921 -21.685 1.00 53.31 84 LEU A O 1
ATOM 666 N N . SER A 1 85 ? 7.072 7.416 -19.851 1.00 52.84 85 SER A N 1
ATOM 667 C CA . SER A 1 85 ? 6.896 6.029 -19.365 1.00 52.84 85 SER A CA 1
ATOM 668 C C . SER A 1 85 ? 8.203 5.239 -19.147 1.00 52.84 85 SER A C 1
ATOM 670 O O . SER A 1 85 ? 8.189 4.016 -19.045 1.00 52.84 85 SER A O 1
ATOM 672 N N . ILE A 1 86 ? 9.335 5.933 -19.046 1.00 53.97 86 ILE A N 1
ATOM 673 C CA . ILE A 1 86 ? 10.669 5.403 -18.752 1.00 53.97 86 ILE A CA 1
ATOM 674 C C . ILE A 1 86 ? 10.784 5.051 -17.259 1.00 53.97 86 ILE A C 1
ATOM 676 O O . ILE A 1 86 ? 11.475 4.102 -16.892 1.00 53.97 86 ILE A O 1
ATOM 680 N N . PHE A 1 87 ? 10.088 5.786 -16.387 1.00 56.00 87 PHE A N 1
ATOM 681 C CA . PHE A 1 87 ? 10.059 5.575 -14.941 1.00 56.00 87 PHE A CA 1
ATOM 682 C C . PHE A 1 87 ? 8.675 5.144 -14.455 1.00 56.00 87 PHE A C 1
ATOM 684 O O . PHE A 1 87 ? 7.644 5.626 -14.925 1.00 56.00 87 PHE A O 1
ATOM 691 N N . LYS A 1 88 ? 8.660 4.253 -13.459 1.00 63.16 88 LYS A N 1
ATOM 692 C CA . LYS A 1 88 ? 7.424 3.769 -12.838 1.00 63.16 88 LYS A CA 1
ATOM 693 C C . LYS A 1 88 ? 6.666 4.898 -12.151 1.00 63.16 88 LYS A C 1
ATOM 695 O O . LYS A 1 88 ? 7.275 5.779 -11.548 1.00 63.16 88 LYS A O 1
ATOM 700 N N . SER A 1 89 ? 5.340 4.852 -12.228 1.00 70.38 89 SER A N 1
ATOM 701 C CA . SER A 1 89 ? 4.483 5.834 -11.567 1.00 70.38 89 SER A CA 1
ATOM 702 C C . SER A 1 89 ? 4.452 5.592 -10.056 1.00 70.38 89 SER A C 1
ATOM 704 O O . SER A 1 89 ? 4.253 4.459 -9.615 1.00 70.38 89 SER A O 1
ATOM 706 N N . LEU A 1 90 ? 4.670 6.643 -9.257 1.00 79.50 90 LEU A N 1
ATOM 707 C CA . LEU A 1 90 ? 4.401 6.581 -7.819 1.00 79.50 90 LEU A CA 1
ATOM 708 C C . LEU A 1 90 ? 2.903 6.737 -7.602 1.00 79.50 90 LEU A C 1
ATOM 710 O O . LEU A 1 90 ? 2.297 7.718 -8.049 1.00 79.50 90 LEU A O 1
ATOM 714 N N . LYS A 1 91 ? 2.343 5.801 -6.855 1.00 86.44 91 LYS A N 1
ATOM 715 C CA . LYS A 1 91 ? 0.948 5.778 -6.453 1.00 86.44 91 LYS A CA 1
ATOM 716 C C . LYS A 1 91 ? 0.849 5.877 -4.938 1.00 86.44 91 LYS A C 1
ATOM 718 O O . LYS A 1 91 ? 1.737 5.426 -4.211 1.00 86.44 91 LYS A O 1
ATOM 723 N N . ARG A 1 92 ? -0.238 6.480 -4.475 1.00 88.88 92 ARG A N 1
ATOM 724 C CA . ARG A 1 92 ? -0.573 6.661 -3.067 1.00 88.88 92 ARG A CA 1
ATOM 725 C C . ARG A 1 92 ? -1.984 6.159 -2.804 1.00 88.88 92 ARG A C 1
ATOM 727 O O . ARG A 1 92 ? -2.878 6.388 -3.611 1.00 88.88 92 ARG A O 1
ATOM 734 N N . VAL A 1 93 ? -2.190 5.544 -1.648 1.00 91.56 93 VAL A N 1
ATOM 735 C CA . VAL A 1 93 ? -3.521 5.287 -1.085 1.00 91.56 93 VAL A CA 1
ATOM 736 C C . VAL A 1 93 ? -3.592 5.909 0.297 1.00 91.56 93 VAL A C 1
ATOM 738 O O . VAL A 1 93 ? -2.693 5.683 1.108 1.00 91.56 93 VAL A O 1
ATOM 741 N N . ILE A 1 94 ? -4.649 6.675 0.555 1.00 91.44 94 ILE A N 1
ATOM 742 C CA . ILE A 1 94 ? -4.977 7.170 1.895 1.00 91.44 94 ILE A CA 1
ATOM 743 C C . ILE A 1 94 ? -5.825 6.119 2.603 1.00 91.44 94 ILE A C 1
ATOM 745 O O . ILE A 1 94 ? -6.820 5.653 2.050 1.00 91.44 94 ILE A O 1
ATOM 749 N N . ILE A 1 95 ? -5.414 5.730 3.805 1.00 91.62 95 ILE A N 1
ATOM 750 C CA . ILE A 1 95 ? -5.979 4.609 4.552 1.00 91.62 95 ILE A CA 1
ATOM 751 C C . ILE A 1 95 ? -6.024 4.913 6.046 1.00 91.62 95 ILE A C 1
ATOM 753 O O . ILE A 1 95 ? -5.120 5.535 6.592 1.00 91.62 95 ILE A O 1
ATOM 757 N N . THR A 1 96 ? -7.033 4.406 6.742 1.00 90.44 96 THR A N 1
ATOM 758 C CA . THR A 1 96 ? -7.069 4.469 8.209 1.00 90.44 96 THR A CA 1
ATOM 759 C C . THR A 1 96 ? -6.061 3.502 8.832 1.00 90.44 96 THR A C 1
ATOM 761 O O . THR A 1 96 ? -5.581 2.577 8.179 1.00 90.44 96 THR A O 1
ATOM 764 N N . GLU A 1 97 ? -5.771 3.655 10.124 1.00 86.62 97 GLU A N 1
ATOM 765 C CA . GLU A 1 97 ? -4.871 2.745 10.848 1.00 86.62 97 GLU A CA 1
ATOM 766 C C . GLU A 1 97 ? -5.349 1.279 10.803 1.00 86.62 97 GLU A C 1
ATOM 768 O O . GLU A 1 97 ? -4.565 0.365 10.536 1.00 86.62 97 GLU A O 1
ATOM 773 N N . ALA A 1 98 ? -6.657 1.053 10.968 1.00 85.25 98 ALA A N 1
ATOM 774 C CA . ALA A 1 98 ? -7.251 -0.281 10.880 1.00 85.25 98 ALA A CA 1
ATOM 775 C C . ALA A 1 98 ? -7.097 -0.892 9.474 1.00 85.25 98 ALA A C 1
ATOM 777 O O . ALA A 1 98 ? -6.763 -2.070 9.333 1.00 85.25 98 ALA A O 1
ATOM 778 N N . GLN A 1 99 ? -7.287 -0.083 8.426 1.00 91.19 99 GLN A N 1
ATOM 779 C CA . GLN A 1 99 ? -7.064 -0.503 7.039 1.00 91.19 99 GLN A CA 1
ATOM 780 C C . GLN A 1 99 ? -5.579 -0.767 6.770 1.00 91.19 99 GLN A C 1
ATOM 782 O O . GLN A 1 99 ? -5.245 -1.749 6.108 1.00 91.19 99 GLN A O 1
ATOM 787 N N . ALA A 1 100 ? -4.684 0.061 7.316 1.00 90.38 100 ALA A N 1
ATOM 788 C CA . ALA A 1 100 ? -3.242 -0.087 7.166 1.00 90.38 100 ALA A CA 1
ATOM 789 C C . ALA A 1 100 ? -2.762 -1.449 7.649 1.00 90.38 100 ALA A C 1
ATOM 791 O O . ALA A 1 100 ? -2.001 -2.106 6.943 1.00 90.38 100 ALA A O 1
ATOM 792 N N . HIS A 1 101 ? -3.242 -1.914 8.803 1.00 90.12 101 HIS A N 1
ATOM 793 C CA . HIS A 1 101 ? -2.850 -3.222 9.312 1.00 90.12 101 HIS A CA 1
ATOM 794 C C . HIS A 1 101 ? -3.269 -4.360 8.367 1.00 90.12 101 HIS A C 1
ATOM 796 O O . HIS A 1 101 ? -2.434 -5.183 7.989 1.00 90.12 101 HIS A O 1
ATOM 802 N N . ALA A 1 102 ? -4.526 -4.369 7.912 1.00 91.62 102 ALA A N 1
ATOM 803 C CA . ALA A 1 102 ? -5.029 -5.381 6.979 1.00 91.62 102 ALA A CA 1
ATOM 804 C C . ALA A 1 102 ? -4.260 -5.378 5.646 1.00 91.62 102 ALA A C 1
ATOM 806 O O . ALA A 1 102 ? -3.854 -6.429 5.148 1.00 91.62 102 ALA A O 1
ATOM 807 N N . VAL A 1 103 ? -4.003 -4.188 5.100 1.00 92.12 103 VAL A N 1
ATOM 808 C CA . VAL A 1 103 ? -3.243 -4.012 3.860 1.00 92.12 103 VAL A CA 1
ATOM 809 C C . VAL A 1 103 ? -1.799 -4.485 4.021 1.00 92.12 103 VAL A C 1
ATOM 811 O O . VAL A 1 103 ? -1.292 -5.206 3.163 1.00 92.12 103 VAL A O 1
ATOM 814 N N . MET A 1 104 ? -1.130 -4.119 5.117 1.00 90.94 104 MET A N 1
ATOM 815 C CA . MET A 1 104 ? 0.251 -4.530 5.366 1.00 90.94 104 MET A CA 1
ATOM 816 C C . MET A 1 104 ? 0.381 -6.049 5.506 1.00 90.94 104 MET A C 1
ATOM 818 O O . MET A 1 104 ? 1.336 -6.635 4.997 1.00 90.94 104 MET A O 1
ATOM 822 N N . VAL A 1 105 ? -0.577 -6.704 6.166 1.00 92.25 105 VAL A N 1
ATOM 823 C CA . VAL A 1 105 ? -0.596 -8.169 6.265 1.00 92.25 105 VAL A CA 1
ATOM 824 C C . VAL A 1 105 ? -0.761 -8.799 4.882 1.00 92.25 105 VAL A C 1
ATOM 826 O O . VAL A 1 105 ? 0.055 -9.639 4.510 1.00 92.25 105 VAL A O 1
ATOM 829 N N . ALA A 1 106 ? -1.743 -8.355 4.093 1.00 92.31 106 ALA A N 1
ATOM 830 C CA . ALA A 1 106 ? -1.985 -8.894 2.755 1.00 92.31 106 ALA A CA 1
ATOM 831 C C . ALA A 1 106 ? -0.768 -8.733 1.829 1.00 92.31 106 ALA A C 1
ATOM 833 O O . ALA A 1 106 ? -0.346 -9.683 1.180 1.00 92.31 106 ALA A O 1
ATOM 834 N N . LEU A 1 107 ? -0.140 -7.554 1.826 1.00 90.56 107 LEU A N 1
ATOM 835 C CA . LEU A 1 107 ? 1.052 -7.299 1.017 1.00 90.56 107 LEU A CA 1
ATOM 836 C C . LEU A 1 107 ? 2.243 -8.172 1.438 1.00 90.56 107 LEU A C 1
ATOM 838 O O . LEU A 1 107 ? 2.978 -8.650 0.576 1.00 90.56 107 LEU A O 1
ATOM 842 N N . ARG A 1 108 ? 2.425 -8.427 2.741 1.00 89.50 108 ARG A N 1
ATOM 843 C CA . ARG A 1 108 ? 3.460 -9.360 3.220 1.00 89.50 108 ARG A CA 1
ATOM 844 C C . ARG A 1 108 ? 3.192 -10.800 2.795 1.00 89.50 108 ARG A C 1
ATOM 846 O O . ARG A 1 108 ? 4.146 -11.504 2.484 1.00 89.50 108 ARG A O 1
ATOM 853 N N . MET A 1 109 ? 1.931 -11.235 2.778 1.00 91.06 109 MET A N 1
ATOM 854 C CA . MET A 1 109 ? 1.566 -12.579 2.309 1.00 91.06 109 MET A CA 1
ATOM 855 C C . MET A 1 109 ? 1.894 -12.782 0.826 1.00 91.06 109 MET A C 1
ATOM 857 O O . MET A 1 109 ? 2.289 -13.875 0.437 1.00 91.06 109 MET A O 1
ATOM 861 N N . GLU A 1 110 ? 1.817 -11.717 0.030 1.00 87.44 110 GLU A N 1
ATOM 862 C CA . GLU A 1 110 ? 2.218 -11.692 -1.384 1.00 87.44 110 GLU A CA 1
ATOM 863 C C . GLU A 1 110 ? 3.740 -11.498 -1.578 1.00 87.44 110 GLU A C 1
ATOM 865 O O . GLU A 1 110 ? 4.218 -11.351 -2.699 1.00 87.44 110 GLU A O 1
ATOM 870 N N . GLY A 1 111 ? 4.527 -11.480 -0.494 1.00 84.62 111 GLY A N 1
ATOM 871 C CA . GLY A 1 111 ? 5.991 -11.391 -0.540 1.00 84.62 111 GLY A CA 1
ATOM 872 C C . GLY A 1 111 ? 6.566 -9.973 -0.638 1.00 84.62 111 GLY A C 1
ATOM 873 O O . GLY A 1 111 ? 7.775 -9.821 -0.814 1.00 84.62 111 GLY A O 1
ATOM 874 N N . MET A 1 112 ? 5.746 -8.926 -0.492 1.00 85.81 112 MET A N 1
ATOM 875 C CA . MET A 1 112 ? 6.221 -7.539 -0.552 1.00 85.81 112 MET A CA 1
ATOM 876 C C . MET A 1 112 ? 6.962 -7.131 0.725 1.00 85.81 112 MET A C 1
ATOM 878 O O . MET A 1 112 ? 6.545 -7.419 1.851 1.00 85.81 112 MET A O 1
ATOM 882 N N . GLN A 1 113 ? 8.035 -6.358 0.559 1.00 85.25 113 GLN A N 1
ATOM 883 C CA . GLN A 1 113 ? 8.738 -5.727 1.672 1.00 85.25 113 GLN A CA 1
ATOM 884 C C . GLN A 1 113 ? 8.029 -4.434 2.079 1.00 85.25 113 GLN A C 1
ATOM 886 O O . GLN A 1 113 ? 7.764 -3.566 1.249 1.00 85.25 113 GLN A O 1
ATOM 891 N N . ILE A 1 114 ? 7.767 -4.266 3.374 1.00 86.19 114 ILE A N 1
ATOM 892 C CA . ILE A 1 114 ? 7.093 -3.073 3.898 1.00 86.19 114 ILE A CA 1
ATOM 893 C C . ILE A 1 114 ? 8.072 -2.264 4.732 1.00 86.19 114 ILE A C 1
ATOM 895 O O . ILE A 1 114 ? 8.622 -2.763 5.711 1.00 86.19 114 ILE A O 1
ATOM 899 N N . THR A 1 115 ? 8.263 -1.006 4.346 1.00 85.81 115 THR A N 1
ATOM 900 C CA . THR A 1 115 ? 9.019 -0.019 5.119 1.00 85.81 115 THR A CA 1
AT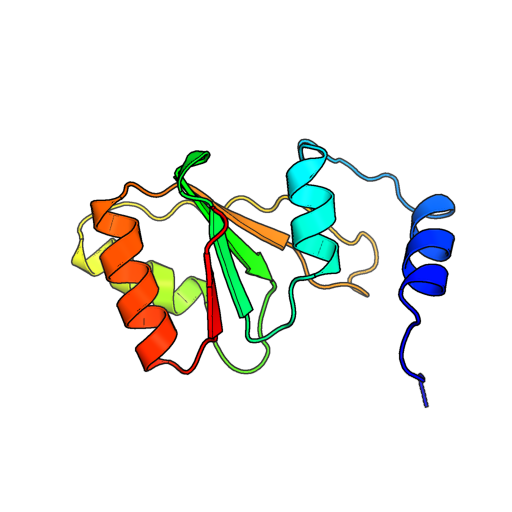OM 901 C C . THR A 1 115 ? 8.036 0.917 5.804 1.00 85.81 115 THR A C 1
ATOM 903 O O . THR A 1 115 ? 7.130 1.429 5.153 1.00 85.81 115 THR A O 1
ATOM 906 N N . ILE A 1 116 ? 8.211 1.147 7.102 1.00 84.56 116 ILE A N 1
ATOM 907 C CA . ILE A 1 116 ? 7.368 2.054 7.884 1.00 84.56 116 ILE A CA 1
ATOM 908 C C . ILE A 1 116 ? 8.230 3.254 8.274 1.00 84.56 116 ILE A C 1
ATOM 910 O O . ILE A 1 116 ? 9.286 3.065 8.883 1.00 84.56 116 ILE A O 1
ATOM 914 N N . SER A 1 117 ? 7.811 4.461 7.894 1.00 80.81 117 SER A N 1
ATOM 915 C CA . SER A 1 117 ? 8.434 5.688 8.403 1.00 80.81 117 SER A CA 1
ATOM 916 C C . SER A 1 117 ? 8.019 5.927 9.850 1.00 80.81 117 SER A C 1
ATOM 918 O O . SER A 1 117 ? 6.869 5.673 10.209 1.00 80.81 117 SER A O 1
ATOM 920 N N . LYS A 1 118 ? 8.980 6.367 10.663 1.00 64.06 118 LYS A N 1
ATOM 921 C CA . LYS A 1 118 ? 8.731 6.825 12.031 1.00 64.06 118 LYS A CA 1
ATOM 922 C C . LYS A 1 118 ? 8.240 8.257 12.027 1.00 64.06 118 LYS A C 1
ATOM 924 O O . LYS A 1 118 ? 8.726 9.007 11.151 1.00 64.06 118 LYS A O 1
#

Foldseek 3Di:
DDDDCPLVNVVVVVVPDDPWPAPDDPVVVVVQSPADQQEWEAEQVQQKIKHWHHPQDRLVVLLVVLCVVVVHDWDKDFRTDDPVPPDTTIIMTRHDPVSVVSSVVSSVVSVGHYHYDD

pLDDT: mean 73.45, std 18.21, range [33.38, 93.5]